Protein AF-A0A2W7APK3-F1 (afdb_monomer_lite)

pLDDT: mean 88.05, std 10.19, range [47.06, 98.06]

Foldseek 3Di:
DVVCVVVVDAAEDEPDPPDDDDWDWDDDPVDPDIDTHHYDDDPLVVLVVDPLVVLQDLDLVSCVSLVVSLVSLCSNVVADFPFAEDEDPQASRQLSPDPPLNNLVSNLVSVVRRDDPVRLCVDPQQVWDQDVVVRWIKTWSDDPDQTKIWIWHADPRYIYTYHTGGGPSVPVVD

Sequence (174 aa):
MHIVIDKSENIYFCLGANRVREDYIFSCDCHSFQINPLVVAKPIEWLEHINLSAYWPDNIDEIEKFDRLLKIVFKKLDGEPKYEYEFSNAFLKDVVKAQNYREQIIEYIAKRLTLTKQEAAKDMHLQDEYLAQKKEYRFRVTQRPSSTRIHYKYVNKRLRFLRYYGEGEHDDGL

Secondary structure (DSSP, 8-state):
-HHHHHHTPPPEEE--TTPPP----EEETTEEEEE-PEEE-SGGGGGGG--GGGG--SSGGGHHHHHHHHHHHHHHTT---SS-EEE-HHHHHHHHH--S-HHHHHHHHHHHHHS-HHHHHH-TTT--EEETTTTEEEEESS-SSS--EEEEEEETTEEEEEEEE-TTTTSTT-

Structure (mmCIF, N/CA/C/O backbone):
data_AF-A0A2W7APK3-F1
#
_entry.id   AF-A0A2W7APK3-F1
#
loop_
_atom_site.group_PDB
_atom_site.id
_atom_site.type_symbol
_atom_site.label_atom_id
_atom_site.label_alt_id
_atom_site.label_comp_id
_atom_site.label_asym_id
_atom_site.label_entity_id
_atom_site.label_seq_id
_atom_site.pdbx_PDB_ins_code
_atom_site.Cartn_x
_atom_site.Cartn_y
_atom_site.Cartn_z
_atom_site.occupancy
_atom_site.B_iso_or_equiv
_atom_site.auth_seq_id
_atom_site.auth_comp_id
_atom_site.auth_asym_id
_atom_site.auth_atom_id
_atom_site.pdbx_PDB_model_num
ATOM 1 N N . MET A 1 1 ? 16.411 -10.208 -31.671 1.00 58.91 1 MET A N 1
ATOM 2 C CA . MET A 1 1 ? 15.544 -9.128 -32.184 1.00 58.91 1 MET A CA 1
ATOM 3 C C . MET A 1 1 ? 14.318 -9.703 -32.867 1.00 58.91 1 MET A C 1
ATOM 5 O O . MET A 1 1 ? 13.246 -9.475 -32.342 1.00 58.91 1 MET A O 1
ATOM 9 N N . HIS A 1 2 ? 14.461 -10.530 -33.913 1.00 64.75 2 HIS A N 1
ATOM 10 C CA . HIS A 1 2 ? 13.331 -11.179 -34.613 1.00 64.75 2 HIS A CA 1
ATOM 11 C C . HIS A 1 2 ? 12.317 -11.844 -33.690 1.00 64.75 2 HIS A C 1
ATOM 13 O O . HIS A 1 2 ? 11.158 -11.472 -33.710 1.00 64.75 2 HIS A O 1
ATOM 19 N N . ILE A 1 3 ? 12.784 -12.693 -32.770 1.00 68.75 3 ILE A N 1
ATOM 20 C CA . ILE A 1 3 ? 11.923 -13.373 -31.786 1.00 68.75 3 ILE A CA 1
ATOM 21 C C . ILE A 1 3 ? 11.107 -12.386 -30.935 1.00 68.75 3 ILE A C 1
ATOM 23 O O . ILE A 1 3 ? 10.010 -12.712 -30.503 1.00 68.75 3 ILE A O 1
ATOM 27 N N . VAL A 1 4 ? 11.639 -11.192 -30.672 1.00 66.00 4 VAL A N 1
ATOM 28 C CA . VAL A 1 4 ? 10.962 -10.198 -29.833 1.00 66.00 4 VAL A CA 1
ATOM 29 C C . VAL A 1 4 ? 9.975 -9.357 -30.642 1.00 66.00 4 VAL A C 1
ATOM 31 O O . VAL A 1 4 ? 8.899 -9.041 -30.147 1.00 66.00 4 VAL A O 1
ATOM 34 N N . ILE A 1 5 ? 10.312 -9.067 -31.904 1.00 65.19 5 ILE A N 1
ATOM 35 C CA . ILE A 1 5 ? 9.410 -8.434 -32.878 1.00 65.19 5 ILE A CA 1
ATOM 36 C C . ILE A 1 5 ? 8.183 -9.324 -33.088 1.00 65.19 5 ILE A C 1
ATOM 38 O O . ILE A 1 5 ? 7.055 -8.861 -32.948 1.00 65.19 5 ILE A O 1
ATOM 42 N N . ASP A 1 6 ? 8.411 -10.615 -33.331 1.00 67.50 6 ASP A N 1
ATOM 43 C CA . ASP A 1 6 ? 7.354 -11.591 -33.605 1.00 67.50 6 ASP A CA 1
ATOM 44 C C . ASP A 1 6 ? 6.404 -11.779 -32.413 1.00 67.50 6 ASP A C 1
ATOM 46 O O . ASP A 1 6 ? 5.233 -12.109 -32.592 1.00 67.50 6 ASP A O 1
ATOM 50 N N . LYS A 1 7 ? 6.893 -11.553 -31.187 1.00 72.12 7 LYS A N 1
ATOM 51 C CA . LYS A 1 7 ? 6.116 -11.726 -29.954 1.00 72.12 7 LYS A CA 1
ATOM 52 C C . LYS A 1 7 ? 5.455 -10.452 -29.431 1.00 72.12 7 LYS A C 1
ATOM 54 O O . LYS A 1 7 ? 4.643 -10.550 -28.517 1.00 72.12 7 LYS A O 1
ATOM 59 N N . SER A 1 8 ? 5.765 -9.279 -29.993 1.00 67.81 8 SER A N 1
ATOM 60 C CA . SER A 1 8 ? 5.253 -7.981 -29.511 1.00 67.81 8 SER A CA 1
ATOM 61 C C . SER A 1 8 ? 5.460 -7.762 -27.999 1.00 67.81 8 SER A C 1
ATOM 63 O O . SER A 1 8 ? 4.636 -7.143 -27.328 1.00 67.81 8 SER A O 1
ATOM 65 N N . GLU A 1 9 ? 6.550 -8.296 -27.443 1.00 75.50 9 GLU A N 1
ATOM 66 C CA . GLU A 1 9 ? 6.881 -8.160 -26.022 1.00 75.50 9 GLU A CA 1
ATOM 67 C C . GLU A 1 9 ? 7.612 -6.835 -25.756 1.00 75.50 9 GLU A C 1
ATOM 69 O O . GLU A 1 9 ? 8.397 -6.356 -26.579 1.00 75.50 9 GLU A O 1
ATOM 74 N N . ASN A 1 10 ? 7.391 -6.253 -24.573 1.00 77.62 10 ASN A N 1
ATOM 75 C CA . ASN A 1 10 ? 8.160 -5.093 -24.127 1.00 77.62 10 ASN A CA 1
ATOM 76 C C . ASN A 1 10 ? 9.642 -5.469 -23.987 1.00 77.62 10 ASN A C 1
ATOM 78 O O . ASN A 1 10 ? 9.987 -6.414 -23.275 1.00 77.62 10 ASN A O 1
ATOM 82 N N . ILE A 1 11 ? 10.527 -4.698 -24.622 1.00 86.06 11 ILE A N 1
ATOM 83 C CA . ILE A 1 11 ? 11.977 -4.842 -24.452 1.00 86.06 11 ILE A CA 1
ATOM 84 C C . ILE A 1 11 ? 12.439 -3.868 -23.386 1.00 86.06 11 ILE A C 1
ATOM 86 O O . ILE A 1 11 ? 12.239 -2.667 -23.524 1.00 86.06 11 ILE A O 1
ATOM 90 N N . TYR A 1 12 ? 13.121 -4.382 -22.370 1.00 87.69 12 TYR A N 1
ATOM 91 C CA . TYR A 1 12 ? 13.767 -3.571 -21.348 1.00 87.69 12 TYR A CA 1
ATOM 92 C C . TYR A 1 12 ? 15.264 -3.492 -21.625 1.00 87.69 12 TYR A C 1
ATOM 94 O O . TYR A 1 12 ? 15.912 -4.516 -21.849 1.00 87.69 12 TYR A O 1
ATOM 102 N N . PHE A 1 13 ? 15.823 -2.284 -21.589 1.00 88.44 13 PHE A N 1
ATOM 103 C CA . PHE A 1 13 ? 17.261 -2.069 -21.690 1.00 88.44 13 PHE A CA 1
ATOM 104 C C . PHE A 1 13 ? 17.804 -1.495 -20.382 1.00 88.44 13 PHE A C 1
ATOM 106 O O . PHE A 1 13 ? 17.549 -0.343 -20.030 1.00 88.44 13 PHE A O 1
ATOM 113 N N . CYS A 1 14 ? 18.538 -2.324 -19.637 1.00 88.06 14 CYS A N 1
ATOM 114 C CA . CYS A 1 14 ? 19.138 -1.940 -18.364 1.00 88.06 14 CYS A CA 1
ATOM 115 C C . CYS A 1 14 ? 20.522 -1.335 -18.588 1.00 88.06 14 CYS A C 1
ATOM 117 O O . CYS A 1 14 ? 21.454 -2.047 -18.962 1.00 88.06 14 CYS A O 1
ATOM 119 N N . LEU A 1 15 ? 20.675 -0.041 -18.310 1.00 83.62 15 LEU A N 1
ATOM 120 C CA . LEU A 1 15 ? 21.937 0.665 -18.562 1.00 83.62 15 LEU A CA 1
ATOM 121 C C . LEU A 1 15 ? 23.033 0.351 -17.526 1.00 83.62 15 LEU A C 1
ATOM 123 O O . LEU A 1 15 ? 24.217 0.548 -17.792 1.00 83.62 15 LEU A O 1
ATOM 127 N N . GLY A 1 16 ? 22.660 -0.164 -16.351 1.00 71.94 16 GLY A N 1
ATOM 128 C CA . GLY A 1 16 ? 23.582 -0.347 -15.229 1.00 71.94 16 GLY A CA 1
ATOM 129 C C . GLY A 1 16 ? 23.893 0.966 -14.498 1.00 71.94 16 GLY A C 1
ATOM 130 O O . GLY A 1 16 ? 23.327 2.016 -14.793 1.00 71.94 16 GLY A O 1
ATOM 131 N N . ALA A 1 17 ? 24.764 0.909 -13.488 1.00 69.12 17 ALA A N 1
ATOM 132 C CA . ALA A 1 17 ? 25.038 2.065 -12.633 1.00 69.12 17 ALA A CA 1
ATOM 133 C C . ALA A 1 17 ? 25.744 3.207 -13.394 1.00 69.12 17 ALA A C 1
ATOM 135 O O . ALA A 1 17 ? 26.647 2.967 -14.194 1.00 69.12 17 ALA A O 1
ATOM 136 N N . ASN A 1 18 ? 25.377 4.454 -13.073 1.00 65.31 18 ASN A N 1
ATOM 137 C CA . ASN A 1 18 ? 26.017 5.698 -13.535 1.00 65.31 18 ASN A CA 1
ATOM 138 C C . ASN A 1 18 ? 25.918 6.012 -15.041 1.00 65.31 18 ASN A C 1
ATOM 140 O O . ASN A 1 18 ? 26.747 6.754 -15.567 1.00 65.31 18 ASN A O 1
ATOM 144 N N . ARG A 1 19 ? 24.910 5.488 -15.744 1.00 75.06 19 ARG A N 1
ATOM 145 C CA . ARG A 1 19 ? 24.612 5.883 -17.130 1.00 75.06 19 ARG A CA 1
ATOM 146 C C . ARG A 1 19 ? 23.527 6.957 -17.167 1.00 75.06 19 ARG A C 1
ATOM 148 O O . ARG A 1 19 ? 22.570 6.912 -16.395 1.00 75.06 19 ARG A O 1
ATOM 155 N N . VAL A 1 20 ? 23.688 7.922 -18.066 1.00 76.31 20 VAL A N 1
ATOM 156 C CA . VAL A 1 20 ? 22.666 8.934 -18.352 1.00 76.31 20 VAL A CA 1
ATOM 157 C C . VAL A 1 20 ? 21.553 8.276 -19.165 1.00 76.31 20 VAL A C 1
ATOM 159 O O . VAL A 1 20 ? 21.822 7.424 -20.008 1.00 76.31 20 VAL A O 1
ATOM 162 N N . ARG A 1 21 ? 20.297 8.631 -18.873 1.00 84.06 21 ARG A N 1
ATOM 163 C CA . ARG A 1 21 ? 19.149 8.168 -19.656 1.00 84.06 21 ARG A CA 1
ATOM 164 C C . ARG A 1 21 ? 19.207 8.821 -21.037 1.00 84.06 21 ARG A C 1
ATOM 166 O O . ARG A 1 21 ? 19.211 10.044 -21.133 1.00 84.06 21 ARG A O 1
ATOM 173 N N . GLU A 1 22 ? 19.218 7.990 -22.066 1.00 85.50 22 GLU A N 1
ATOM 174 C CA . GLU A 1 22 ? 19.230 8.379 -23.476 1.00 85.50 22 GLU A CA 1
ATOM 175 C C . GLU A 1 22 ? 18.186 7.550 -24.227 1.00 85.50 22 GLU A C 1
ATOM 177 O O . GLU A 1 22 ? 17.742 6.509 -23.733 1.00 85.50 22 GLU A O 1
ATOM 182 N N . ASP A 1 23 ? 17.813 8.004 -25.420 1.00 85.81 23 ASP A N 1
ATOM 183 C CA . ASP A 1 23 ? 16.962 7.234 -26.318 1.00 85.81 23 ASP A CA 1
ATOM 184 C C . ASP A 1 23 ? 17.811 6.203 -27.067 1.00 85.81 23 ASP A C 1
ATOM 186 O O . ASP A 1 23 ? 18.813 6.535 -27.703 1.00 85.81 23 ASP A O 1
ATOM 190 N N . TYR A 1 24 ? 17.401 4.937 -26.995 1.00 87.50 24 TYR A N 1
ATOM 191 C CA . TYR A 1 24 ? 18.064 3.834 -27.686 1.00 87.50 24 TYR A CA 1
ATOM 192 C C . TYR A 1 24 ? 17.164 3.292 -28.789 1.00 87.50 24 TYR A C 1
ATOM 194 O O . TYR A 1 24 ? 15.948 3.220 -28.634 1.00 87.50 24 TYR A O 1
ATOM 202 N N . ILE A 1 25 ? 17.779 2.873 -29.893 1.00 87.69 25 ILE A N 1
ATOM 203 C CA . ILE A 1 25 ? 17.090 2.216 -31.001 1.00 87.69 25 ILE A CA 1
ATOM 204 C C . ILE A 1 25 ? 17.823 0.913 -31.298 1.00 87.69 25 ILE A C 1
ATOM 206 O O . ILE A 1 25 ? 19.018 0.910 -31.593 1.00 87.69 25 ILE A O 1
ATOM 210 N N . PHE A 1 26 ? 17.106 -0.204 -31.234 1.00 86.12 26 PHE A N 1
ATOM 211 C CA . PHE A 1 26 ? 17.592 -1.496 -31.703 1.00 86.12 26 PHE A CA 1
ATOM 212 C C . PHE A 1 26 ? 17.090 -1.727 -33.127 1.00 86.12 26 PHE A C 1
ATOM 214 O O . PHE A 1 26 ? 15.891 -1.648 -33.389 1.00 86.12 26 PHE A O 1
ATOM 221 N N . SER A 1 27 ? 18.010 -2.000 -34.052 1.00 85.81 27 SER A N 1
ATOM 222 C CA . SER A 1 27 ? 17.712 -2.244 -35.468 1.00 85.81 27 SER A CA 1
ATOM 223 C C . SER A 1 27 ? 18.525 -3.427 -36.001 1.00 85.81 27 SER A C 1
ATOM 225 O O . SER A 1 27 ? 19.605 -3.723 -35.487 1.00 85.81 27 SER A O 1
ATOM 227 N N . CYS A 1 28 ? 17.984 -4.141 -36.992 1.00 80.12 28 CYS A N 1
ATOM 228 C CA . CYS A 1 28 ? 18.710 -5.182 -37.723 1.00 80.12 28 CYS A CA 1
ATOM 229 C C . CYS A 1 28 ? 18.931 -4.733 -39.160 1.00 80.12 28 CYS A C 1
ATOM 231 O O . CYS A 1 28 ? 17.982 -4.311 -39.807 1.00 80.12 28 CYS A O 1
ATOM 233 N N . ASP A 1 29 ? 20.110 -4.987 -39.717 1.00 81.94 29 ASP A N 1
ATOM 234 C CA . ASP A 1 29 ? 20.391 -4.738 -41.142 1.00 81.94 29 ASP A CA 1
ATOM 235 C C . ASP A 1 29 ? 19.507 -5.570 -42.087 1.00 81.94 29 ASP A C 1
ATOM 237 O O . ASP A 1 29 ? 19.384 -5.300 -43.277 1.00 81.94 29 ASP A O 1
ATOM 241 N N . CYS A 1 30 ? 18.881 -6.609 -41.547 1.00 82.12 30 CYS A N 1
ATOM 242 C CA . CYS A 1 30 ? 18.070 -7.561 -42.273 1.00 82.12 30 CYS A CA 1
ATOM 243 C C . CYS A 1 30 ? 16.594 -7.150 -42.438 1.00 82.12 30 CYS A C 1
ATOM 245 O O . CYS A 1 30 ? 15.894 -7.770 -43.232 1.00 82.12 30 CYS A O 1
ATOM 247 N N . HIS A 1 31 ? 16.094 -6.164 -41.679 1.00 76.81 31 HIS A N 1
ATOM 248 C CA . HIS A 1 31 ? 14.704 -5.685 -41.755 1.00 76.81 31 HIS A CA 1
ATOM 249 C C . HIS A 1 31 ? 14.656 -4.183 -41.468 1.00 76.81 31 HIS A C 1
ATOM 251 O O . HIS A 1 31 ? 15.361 -3.701 -40.593 1.00 76.81 31 HIS A O 1
ATOM 257 N N . SER A 1 32 ? 13.745 -3.439 -42.094 1.00 79.12 32 SER A N 1
ATOM 258 C CA . SER A 1 32 ? 13.552 -2.003 -41.816 1.00 79.12 32 SER A CA 1
ATOM 259 C C . SER A 1 32 ? 12.941 -1.701 -40.436 1.00 79.12 32 SER A C 1
ATOM 261 O O . SER A 1 32 ? 12.532 -0.572 -40.175 1.00 79.12 32 SER A O 1
ATOM 263 N N . PHE A 1 33 ? 12.809 -2.707 -39.571 1.00 77.94 33 PHE A N 1
ATOM 264 C CA . PHE A 1 33 ? 12.149 -2.588 -38.282 1.00 77.94 33 PHE A CA 1
ATOM 265 C C . PHE A 1 33 ? 13.092 -2.003 -37.229 1.00 77.94 33 PHE A C 1
ATOM 267 O O . PHE A 1 33 ? 14.240 -2.431 -37.092 1.00 77.94 33 PHE A O 1
ATOM 274 N N . GLN A 1 34 ? 12.576 -1.047 -36.463 1.00 83.25 34 GLN A N 1
ATOM 275 C CA . GLN A 1 34 ? 13.274 -0.393 -35.364 1.00 83.25 34 GLN A CA 1
ATOM 276 C C . GLN A 1 34 ? 12.469 -0.567 -34.081 1.00 83.25 34 GLN A C 1
ATOM 278 O O . GLN A 1 34 ? 11.243 -0.465 -34.094 1.00 83.25 34 GLN A O 1
ATOM 283 N N . ILE A 1 35 ? 13.165 -0.826 -32.976 1.00 85.50 35 ILE A N 1
ATOM 284 C CA . ILE A 1 35 ? 12.560 -0.983 -31.655 1.00 85.50 35 ILE A CA 1
ATOM 285 C C . ILE A 1 35 ? 13.169 0.022 -30.701 1.00 85.50 35 ILE A C 1
ATOM 287 O O . ILE A 1 35 ? 14.387 0.058 -30.531 1.00 85.50 35 ILE A O 1
ATOM 291 N N . ASN A 1 36 ? 12.302 0.754 -30.015 1.00 88.00 36 ASN A N 1
ATOM 292 C CA . ASN A 1 36 ? 12.680 1.591 -28.890 1.00 88.00 36 ASN A CA 1
ATOM 293 C C . ASN A 1 36 ? 12.454 0.779 -27.606 1.00 88.00 36 ASN A C 1
ATOM 295 O O . ASN A 1 36 ? 11.298 0.503 -27.271 1.00 88.00 36 ASN A O 1
ATOM 299 N N . PRO A 1 37 ? 13.513 0.327 -26.910 1.00 89.19 37 PRO A N 1
ATOM 300 C CA . PRO A 1 37 ? 13.353 -0.373 -25.650 1.00 89.19 37 PRO A CA 1
ATOM 301 C C . PRO A 1 37 ? 12.940 0.605 -24.544 1.00 89.19 37 PRO A C 1
ATOM 303 O O . PRO A 1 37 ? 13.301 1.783 -24.556 1.00 89.19 37 PRO A O 1
ATOM 306 N N . LEU A 1 38 ? 12.247 0.096 -23.531 1.00 88.31 38 LEU A N 1
ATOM 307 C CA . LEU A 1 38 ? 12.038 0.814 -22.285 1.00 88.31 38 LEU A CA 1
ATOM 308 C C . LEU A 1 38 ? 13.351 0.827 -21.498 1.00 88.31 38 LEU A C 1
ATOM 310 O O . LEU A 1 38 ? 13.880 -0.212 -21.095 1.00 88.31 38 LEU A O 1
ATOM 314 N N . VAL A 1 39 ? 13.890 2.023 -21.298 1.00 89.19 39 VAL A N 1
ATOM 315 C CA . VAL A 1 39 ? 15.170 2.223 -20.623 1.00 89.19 39 VAL A CA 1
ATOM 316 C C . VAL A 1 39 ? 14.986 2.183 -19.109 1.00 89.19 39 VAL A C 1
ATOM 318 O O . VAL A 1 39 ? 14.264 3.005 -18.544 1.00 89.19 39 VAL A O 1
ATOM 321 N N . VAL A 1 40 ? 15.698 1.262 -18.458 1.00 89.31 40 VAL A N 1
ATOM 322 C CA . VAL A 1 40 ? 15.791 1.143 -16.998 1.00 89.31 40 VAL A CA 1
ATOM 323 C C . VAL A 1 40 ? 17.176 1.638 -16.579 1.00 89.31 40 VAL A C 1
ATOM 325 O O . VAL A 1 40 ? 18.177 0.920 -16.674 1.00 89.31 40 VAL A O 1
ATOM 328 N N . ALA A 1 41 ? 17.247 2.900 -16.163 1.00 87.50 41 ALA A N 1
ATOM 329 C CA . ALA A 1 41 ? 18.493 3.589 -15.832 1.00 87.50 41 ALA A CA 1
ATOM 330 C C . ALA A 1 41 ? 18.944 3.321 -14.389 1.00 87.50 41 ALA A C 1
ATOM 332 O O . ALA A 1 41 ? 20.139 3.328 -14.095 1.00 87.50 41 ALA A O 1
ATOM 333 N N . LYS A 1 42 ? 18.000 3.063 -13.478 1.00 85.19 42 LYS A N 1
ATOM 334 C CA . LYS A 1 42 ? 18.278 2.752 -12.068 1.00 85.19 42 LYS A CA 1
ATOM 335 C C . LYS A 1 42 ? 17.615 1.436 -11.663 1.00 85.19 42 LYS A C 1
ATOM 337 O O . LYS A 1 42 ? 16.492 1.184 -12.087 1.00 85.19 42 LYS A O 1
ATOM 342 N N . PRO A 1 43 ? 18.225 0.634 -10.766 1.00 84.62 43 PRO A N 1
ATOM 343 C CA . PRO A 1 43 ? 17.606 -0.603 -10.285 1.00 84.62 43 PRO A CA 1
ATOM 344 C C . PRO A 1 43 ? 16.210 -0.415 -9.679 1.00 84.62 43 PRO A C 1
ATOM 346 O O . PRO A 1 43 ? 15.396 -1.322 -9.758 1.00 84.62 43 PRO A O 1
ATOM 349 N N . ILE A 1 44 ? 15.915 0.750 -9.093 1.00 86.44 44 ILE A N 1
ATOM 350 C CA . ILE A 1 44 ? 14.603 1.028 -8.494 1.00 86.44 44 ILE A CA 1
ATOM 351 C C . ILE A 1 44 ? 13.477 1.142 -9.533 1.00 86.44 44 ILE A C 1
ATOM 353 O O . ILE A 1 44 ? 12.344 0.773 -9.240 1.00 86.44 44 ILE A O 1
ATOM 357 N N . GLU A 1 45 ? 13.794 1.570 -10.758 1.00 86.94 45 GLU A N 1
ATOM 358 C CA . GLU A 1 45 ? 12.822 1.716 -11.851 1.00 86.94 45 GLU A CA 1
ATOM 359 C C . GLU A 1 45 ? 12.249 0.349 -12.266 1.00 86.94 45 GLU A C 1
ATOM 361 O O . GLU A 1 45 ? 11.110 0.263 -12.711 1.00 86.94 45 GLU A O 1
ATOM 366 N N . TRP A 1 46 ? 12.966 -0.756 -12.007 1.00 87.81 46 TRP A N 1
ATOM 367 C CA . TRP A 1 46 ? 12.418 -2.103 -12.203 1.00 87.81 46 TRP A CA 1
ATOM 368 C C . TRP A 1 46 ? 11.151 -2.362 -11.394 1.00 87.81 46 TRP A C 1
ATOM 370 O O . TRP A 1 46 ? 10.294 -3.126 -11.837 1.00 87.81 46 TRP A O 1
ATOM 380 N N . LEU A 1 47 ? 11.012 -1.740 -10.221 1.00 89.19 47 LEU A N 1
ATOM 381 C CA . LEU A 1 47 ? 9.832 -1.949 -9.392 1.00 89.19 47 LEU A CA 1
ATOM 382 C C . LEU A 1 47 ? 8.564 -1.435 -10.088 1.00 89.19 47 LEU A C 1
ATOM 384 O O . LEU A 1 47 ? 7.497 -2.014 -9.885 1.00 89.19 47 LEU A O 1
ATOM 388 N N . GLU A 1 48 ? 8.663 -0.402 -10.931 1.00 86.81 48 GLU A N 1
ATOM 389 C CA . GLU A 1 48 ? 7.538 0.160 -11.697 1.00 86.81 48 GLU A CA 1
ATOM 390 C C . GLU A 1 48 ? 6.947 -0.845 -12.696 1.00 86.81 48 GLU A C 1
ATOM 392 O O . GLU A 1 48 ? 5.781 -0.738 -13.062 1.00 86.81 48 GLU A O 1
ATOM 397 N N . HIS A 1 49 ? 7.719 -1.866 -13.079 1.00 87.25 49 HIS A N 1
ATOM 398 C CA . HIS A 1 49 ? 7.305 -2.904 -14.024 1.00 87.25 49 HIS A CA 1
ATOM 399 C C . HIS A 1 49 ? 6.855 -4.208 -13.357 1.00 87.25 49 HIS A C 1
ATOM 401 O O . HIS A 1 49 ? 6.445 -5.142 -14.045 1.00 87.25 49 HIS A O 1
ATOM 407 N N . ILE A 1 50 ? 6.908 -4.295 -12.024 1.00 87.62 50 ILE A N 1
ATOM 408 C CA . ILE A 1 50 ? 6.379 -5.450 -11.296 1.00 87.62 50 ILE A CA 1
ATOM 409 C C . ILE A 1 50 ? 4.854 -5.343 -11.237 1.00 87.62 50 ILE A C 1
ATOM 411 O O . ILE A 1 50 ? 4.316 -4.432 -10.605 1.00 87.62 50 ILE A O 1
ATOM 415 N N . ASN A 1 51 ? 4.170 -6.322 -11.832 1.00 88.44 51 ASN A N 1
ATOM 416 C CA . ASN A 1 51 ? 2.733 -6.516 -11.670 1.00 88.44 51 ASN A CA 1
ATOM 417 C C . ASN A 1 51 ? 2.440 -6.998 -10.239 1.00 88.44 51 ASN A C 1
ATOM 419 O O . ASN A 1 51 ? 2.619 -8.176 -9.925 1.00 88.44 51 ASN A O 1
ATOM 423 N N . LEU A 1 52 ? 2.001 -6.086 -9.369 1.00 89.31 52 LEU A N 1
ATOM 424 C CA . LEU A 1 52 ? 1.688 -6.398 -7.972 1.00 89.31 52 LEU A CA 1
ATOM 425 C C . LEU A 1 52 ? 0.505 -7.367 -7.875 1.00 89.31 52 LEU A C 1
ATOM 427 O O . LEU A 1 52 ? 0.512 -8.276 -7.048 1.00 89.31 52 LEU A O 1
ATOM 431 N N . SER A 1 53 ? -0.479 -7.232 -8.762 1.00 86.69 53 SER A N 1
ATOM 432 C CA . SER A 1 53 ? -1.659 -8.098 -8.777 1.00 86.69 53 SER A CA 1
ATOM 433 C C . SER A 1 53 ? -1.321 -9.581 -8.988 1.00 86.69 53 SER A C 1
ATOM 435 O O . SER A 1 53 ? -2.033 -10.441 -8.471 1.00 86.69 53 SER A O 1
ATOM 437 N N . ALA A 1 54 ? -0.217 -9.895 -9.678 1.00 87.75 54 ALA A N 1
ATOM 438 C CA . ALA A 1 54 ? 0.249 -11.271 -9.889 1.00 87.75 54 ALA A CA 1
ATOM 439 C C . ALA A 1 54 ? 0.784 -11.954 -8.614 1.00 87.75 54 ALA A C 1
ATOM 441 O O . ALA A 1 54 ? 0.892 -13.177 -8.571 1.00 87.75 54 ALA A O 1
ATOM 442 N N . TYR A 1 55 ? 1.112 -11.179 -7.577 1.00 90.56 55 TYR A N 1
ATOM 443 C CA . TYR A 1 55 ? 1.594 -11.680 -6.286 1.00 90.56 55 TYR A CA 1
ATOM 444 C C . TYR A 1 55 ? 0.533 -11.575 -5.185 1.00 90.56 55 TYR A C 1
ATOM 446 O O . TYR A 1 55 ? 0.860 -11.697 -4.005 1.00 90.56 55 TYR A O 1
ATOM 454 N N . TRP A 1 56 ? -0.729 -11.327 -5.541 1.00 94.12 56 TRP A N 1
ATOM 455 C CA . TRP A 1 56 ? -1.814 -11.284 -4.567 1.00 94.12 56 TRP A CA 1
ATOM 456 C C . TRP A 1 56 ? -2.011 -12.656 -3.897 1.00 94.12 56 TRP A C 1
ATOM 458 O O . TRP A 1 56 ? -1.904 -13.674 -4.580 1.00 94.12 56 TRP A O 1
ATOM 468 N N . PRO A 1 57 ? -2.275 -12.718 -2.580 1.00 94.25 57 PRO A N 1
ATOM 469 C CA . PRO A 1 57 ? -2.571 -13.982 -1.914 1.00 94.25 57 PRO A CA 1
ATOM 470 C C . PRO A 1 57 ? -3.914 -14.556 -2.381 1.00 94.25 57 PRO A C 1
ATOM 472 O O . PRO A 1 57 ? -4.921 -13.844 -2.407 1.00 94.25 57 PRO A O 1
ATOM 475 N N . ASP A 1 58 ? -3.943 -15.854 -2.686 1.00 92.75 58 ASP A N 1
ATOM 476 C CA . ASP A 1 58 ? -5.167 -16.562 -3.088 1.00 92.75 58 ASP A CA 1
ATOM 477 C C . ASP A 1 58 ? -5.999 -16.999 -1.873 1.00 92.75 58 ASP A C 1
ATOM 479 O O . ASP A 1 58 ? -7.212 -17.202 -1.951 1.00 92.75 58 ASP A O 1
ATOM 483 N N . ASN A 1 59 ? -5.344 -17.149 -0.721 1.00 94.50 59 ASN A N 1
ATOM 484 C CA . ASN A 1 59 ? -5.953 -17.514 0.551 1.00 94.50 59 ASN A CA 1
ATOM 485 C C . ASN A 1 59 ? -5.177 -16.896 1.731 1.00 94.50 59 ASN A C 1
ATOM 487 O O . ASN A 1 59 ? -4.117 -16.296 1.562 1.00 94.50 59 ASN A O 1
ATOM 491 N N . ILE A 1 60 ? -5.727 -17.020 2.941 1.00 92.75 60 ILE A N 1
ATOM 492 C CA . ILE A 1 60 ? -5.157 -16.395 4.146 1.00 92.75 60 ILE A CA 1
ATOM 493 C C . ILE A 1 60 ? -3.840 -17.026 4.614 1.00 92.75 60 ILE A C 1
ATOM 495 O O . ILE A 1 60 ? -3.107 -16.375 5.356 1.00 92.75 60 ILE A O 1
ATOM 499 N N . ASP A 1 61 ? -3.537 -18.255 4.192 1.00 92.19 61 ASP A N 1
ATOM 500 C CA . ASP A 1 61 ? -2.320 -18.965 4.596 1.00 92.19 61 ASP A CA 1
ATOM 501 C C . ASP A 1 61 ? -1.094 -18.458 3.815 1.00 92.19 61 ASP A C 1
ATOM 503 O O . ASP A 1 61 ? 0.042 -18.625 4.247 1.00 92.19 61 ASP A O 1
ATOM 507 N N . GLU A 1 62 ? -1.314 -17.740 2.709 1.00 92.44 62 GLU A N 1
ATOM 508 C CA . GLU A 1 62 ? -0.272 -17.113 1.892 1.00 92.44 62 GLU A CA 1
ATOM 509 C C . GLU A 1 62 ? 0.046 -15.670 2.318 1.00 92.44 62 GLU A C 1
ATOM 511 O O . GLU A 1 62 ? 0.456 -14.840 1.502 1.00 92.44 62 GLU A O 1
ATOM 516 N N . ILE A 1 63 ? -0.136 -15.333 3.598 1.00 88.38 63 ILE A N 1
ATOM 517 C CA . ILE A 1 63 ? 0.063 -13.967 4.111 1.00 88.38 63 ILE A CA 1
ATOM 518 C C . ILE A 1 63 ? 1.463 -13.404 3.815 1.00 88.38 63 ILE A C 1
ATOM 520 O O . ILE A 1 63 ? 1.633 -12.208 3.594 1.00 88.38 63 ILE A O 1
ATOM 524 N N . GLU A 1 64 ? 2.466 -14.270 3.709 1.00 91.69 64 GLU A N 1
ATOM 525 C CA . GLU A 1 64 ? 3.823 -13.909 3.301 1.00 91.69 64 GLU A CA 1
ATOM 526 C C . GLU A 1 64 ? 3.895 -13.233 1.921 1.00 91.69 64 GLU A C 1
ATOM 528 O O . GLU A 1 64 ? 4.772 -12.394 1.696 1.00 91.69 64 GLU A O 1
ATOM 533 N N . LYS A 1 65 ? 2.975 -13.547 0.995 1.00 93.31 65 LYS A N 1
ATOM 534 C CA . LYS A 1 65 ? 2.857 -12.846 -0.291 1.00 93.31 65 LYS A CA 1
ATOM 535 C C . LYS A 1 65 ? 2.432 -11.394 -0.067 1.00 93.31 65 LYS A C 1
ATOM 537 O O . LYS A 1 65 ? 3.006 -10.489 -0.669 1.00 93.31 65 LYS A O 1
ATOM 542 N N . PHE A 1 66 ? 1.502 -11.164 0.860 1.00 91.94 66 PHE A N 1
ATOM 543 C CA . PHE A 1 66 ? 1.049 -9.827 1.242 1.00 91.94 66 PHE A CA 1
ATOM 544 C C . PHE A 1 66 ? 2.184 -8.987 1.849 1.00 91.94 66 PHE A C 1
ATOM 546 O O . PHE A 1 66 ? 2.382 -7.832 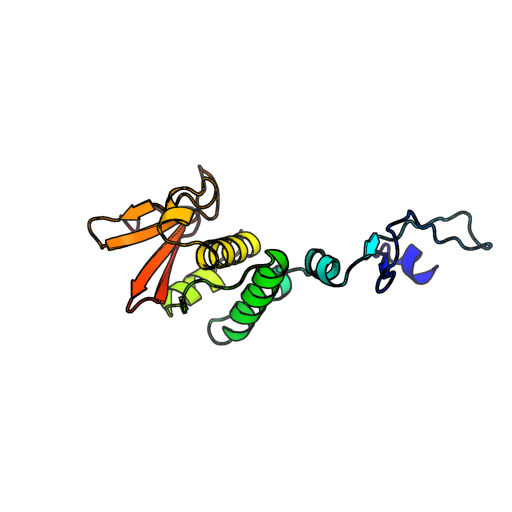1.469 1.00 91.94 66 PHE A O 1
ATOM 553 N N . ASP A 1 67 ? 3.012 -9.585 2.708 1.00 92.12 67 ASP A N 1
ATOM 554 C CA . ASP A 1 67 ? 4.193 -8.912 3.264 1.00 92.12 67 ASP A CA 1
ATOM 555 C C . ASP A 1 67 ? 5.242 -8.581 2.190 1.00 92.12 67 ASP A C 1
ATOM 557 O O . ASP A 1 67 ? 5.878 -7.524 2.231 1.00 92.12 67 ASP A O 1
ATOM 561 N N . ARG A 1 68 ? 5.441 -9.466 1.202 1.00 93.56 68 ARG A N 1
ATOM 562 C CA . ARG A 1 68 ? 6.329 -9.193 0.057 1.00 93.56 68 ARG A CA 1
ATOM 563 C C . ARG A 1 68 ? 5.813 -8.030 -0.784 1.00 93.56 68 ARG A C 1
ATOM 565 O O . ARG A 1 68 ? 6.610 -7.173 -1.162 1.00 93.56 68 ARG A O 1
ATOM 572 N N . LEU A 1 69 ? 4.504 -7.969 -1.024 1.00 95.38 69 LEU A N 1
ATOM 573 C CA . LEU A 1 69 ? 3.869 -6.850 -1.715 1.00 95.38 69 LEU A CA 1
ATOM 574 C C . LEU A 1 69 ? 4.126 -5.524 -0.989 1.00 95.38 69 LEU A C 1
ATOM 576 O O . LEU A 1 69 ? 4.593 -4.575 -1.618 1.00 95.38 69 LEU A O 1
ATOM 580 N N . LEU A 1 70 ? 3.931 -5.471 0.334 1.00 95.62 70 LEU A N 1
ATOM 581 C CA . LEU A 1 70 ? 4.247 -4.275 1.125 1.00 95.62 70 LEU A CA 1
ATOM 582 C C . LEU A 1 70 ? 5.713 -3.869 0.995 1.00 95.62 70 LEU A C 1
ATOM 584 O O . LEU A 1 70 ? 5.998 -2.694 0.793 1.00 95.62 70 LEU A O 1
ATOM 588 N N . LYS A 1 71 ? 6.649 -4.822 1.065 1.00 94.44 71 LYS A N 1
ATOM 589 C CA . LYS A 1 71 ? 8.087 -4.536 0.915 1.00 94.44 71 LYS A CA 1
ATOM 590 C C . LYS A 1 71 ? 8.410 -3.901 -0.434 1.00 94.44 71 LYS A C 1
ATOM 592 O O . LYS A 1 71 ? 9.183 -2.948 -0.477 1.00 94.44 71 LYS A O 1
ATOM 597 N N . ILE A 1 72 ? 7.817 -4.398 -1.520 1.00 94.38 72 ILE A N 1
ATOM 598 C CA . ILE A 1 72 ? 7.996 -3.814 -2.856 1.00 94.38 72 ILE A CA 1
ATOM 599 C C . ILE A 1 72 ? 7.479 -2.373 -2.866 1.00 94.38 72 ILE A C 1
ATOM 601 O O . ILE A 1 72 ? 8.185 -1.469 -3.309 1.00 94.38 72 ILE A O 1
ATOM 605 N N . VAL A 1 73 ? 6.275 -2.147 -2.340 1.00 95.38 73 VAL A N 1
ATOM 606 C CA . VAL A 1 73 ? 5.652 -0.818 -2.308 1.00 95.38 73 VAL A CA 1
ATOM 607 C C . VAL A 1 73 ? 6.434 0.156 -1.422 1.00 95.38 73 VAL A C 1
ATOM 609 O O . VAL A 1 73 ? 6.640 1.297 -1.819 1.00 95.38 73 VAL A O 1
ATOM 612 N N . PHE A 1 74 ? 6.947 -0.276 -0.269 1.00 95.56 74 PHE A N 1
ATOM 613 C CA . PHE A 1 74 ? 7.815 0.552 0.574 1.00 95.56 74 PHE A CA 1
ATOM 614 C C . PHE A 1 74 ? 9.067 1.013 -0.173 1.00 95.56 74 PHE A C 1
ATOM 616 O O . PHE A 1 74 ? 9.416 2.191 -0.114 1.00 95.56 74 PHE A O 1
ATOM 623 N N . LYS A 1 75 ? 9.694 0.122 -0.953 1.00 93.12 75 LYS A N 1
ATOM 624 C CA . LYS A 1 75 ? 10.826 0.504 -1.805 1.00 93.12 75 LYS A CA 1
ATOM 625 C C . LYS A 1 75 ? 10.422 1.481 -2.910 1.00 93.12 75 LYS A C 1
ATOM 627 O O . LYS A 1 75 ? 11.162 2.429 -3.137 1.00 93.12 75 LYS A O 1
ATOM 632 N N . LYS A 1 76 ? 9.248 1.319 -3.536 1.00 91.50 76 LYS A N 1
ATOM 633 C CA . LYS A 1 76 ? 8.715 2.299 -4.507 1.00 91.50 76 LYS A CA 1
ATOM 634 C C . LYS A 1 76 ? 8.506 3.686 -3.891 1.00 91.50 76 LYS A C 1
ATOM 636 O O . LYS A 1 76 ? 8.772 4.686 -4.544 1.00 91.50 76 LYS A O 1
ATOM 641 N N . LEU A 1 77 ? 8.027 3.740 -2.649 1.00 90.81 77 LEU A N 1
ATOM 642 C CA . LEU A 1 77 ? 7.760 4.987 -1.927 1.00 90.81 77 LEU A CA 1
ATOM 643 C C . LEU A 1 77 ? 9.018 5.640 -1.332 1.00 90.81 77 LEU A C 1
ATOM 645 O O . LEU A 1 77 ? 8.894 6.713 -0.747 1.00 90.81 77 LEU A O 1
ATOM 649 N N . ASP A 1 78 ? 10.184 4.990 -1.431 1.00 90.88 78 ASP A N 1
ATOM 650 C CA . ASP A 1 78 ? 11.405 5.361 -0.702 1.00 90.88 78 ASP A CA 1
ATOM 651 C C . ASP A 1 78 ? 11.134 5.603 0.797 1.00 90.88 78 ASP A C 1
ATOM 653 O O . ASP A 1 78 ? 11.562 6.582 1.408 1.00 90.88 78 ASP A O 1
ATOM 657 N N . GLY A 1 79 ? 10.318 4.722 1.384 1.00 91.69 79 GLY A N 1
ATOM 658 C CA . GLY A 1 79 ? 9.796 4.882 2.733 1.00 91.69 79 GLY A CA 1
ATOM 659 C C . GLY A 1 79 ? 9.884 3.600 3.544 1.00 91.69 79 GLY A C 1
ATOM 660 O O . GLY A 1 79 ? 9.884 2.495 3.012 1.00 91.69 79 GLY A O 1
ATOM 661 N N . GLU A 1 80 ? 9.912 3.760 4.860 1.00 94.69 80 GLU A N 1
ATOM 662 C CA . GLU A 1 80 ? 9.872 2.660 5.819 1.00 94.69 80 GLU A CA 1
ATOM 663 C C . GLU A 1 80 ? 8.703 2.890 6.795 1.00 94.69 80 GLU A C 1
ATOM 665 O O . GLU A 1 80 ? 8.300 4.040 7.033 1.00 94.69 80 GLU A O 1
ATOM 670 N N . PRO A 1 81 ? 8.110 1.823 7.353 1.00 95.94 81 PRO A N 1
ATOM 671 C CA . PRO A 1 81 ? 6.984 1.953 8.265 1.00 95.94 81 PRO A CA 1
ATOM 672 C C . PRO A 1 81 ? 7.39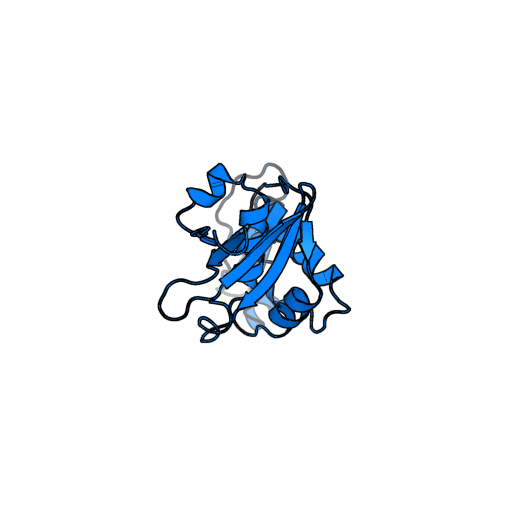0 2.702 9.545 1.00 95.94 81 PRO A C 1
ATOM 674 O O . PRO A 1 81 ? 8.319 2.312 10.250 1.00 95.94 81 PRO A O 1
ATOM 677 N N . LYS A 1 82 ? 6.645 3.758 9.894 1.00 95.25 82 LYS A N 1
ATOM 678 C CA . LYS A 1 82 ? 6.824 4.533 11.138 1.00 95.25 82 LYS A CA 1
ATOM 679 C C . LYS A 1 82 ? 6.308 3.803 12.383 1.00 95.25 82 LYS A C 1
ATOM 681 O O . LYS A 1 82 ? 6.581 4.229 13.504 1.00 95.25 82 LYS A O 1
ATOM 686 N N . TYR A 1 83 ? 5.541 2.732 12.191 1.00 93.38 83 TYR A N 1
ATOM 687 C CA . TYR A 1 83 ? 4.943 1.932 13.252 1.00 93.38 83 TYR A CA 1
ATOM 688 C C . TYR A 1 83 ? 5.072 0.447 12.924 1.00 93.38 83 TYR A C 1
ATOM 690 O O . TYR A 1 83 ? 4.955 0.047 11.767 1.00 93.38 83 TYR A O 1
ATOM 698 N N . GLU A 1 84 ? 5.211 -0.377 13.959 1.00 96.00 84 GLU A N 1
ATOM 699 C CA . GLU A 1 84 ? 4.913 -1.803 13.839 1.00 96.00 84 GLU A CA 1
ATOM 700 C C . GLU A 1 84 ? 3.443 -1.992 13.432 1.00 96.00 84 GLU A C 1
ATOM 702 O O . GLU A 1 84 ? 2.577 -1.181 13.782 1.00 96.00 84 GLU A O 1
ATOM 707 N N . TYR A 1 85 ? 3.147 -3.063 12.702 1.00 96.44 85 TYR A N 1
ATOM 708 C CA . TYR A 1 85 ? 1.798 -3.326 12.218 1.00 96.44 85 TYR A CA 1
ATOM 709 C C . TYR A 1 85 ? 1.434 -4.804 12.264 1.00 96.44 85 TYR A C 1
ATOM 711 O O . TYR A 1 85 ? 2.295 -5.678 12.257 1.00 96.44 85 TYR A O 1
ATOM 719 N N . GLU A 1 86 ? 0.134 -5.065 12.325 1.00 96.12 86 GLU A N 1
ATOM 720 C CA . GLU A 1 86 ? -0.438 -6.404 12.252 1.00 96.12 86 GLU A CA 1
ATOM 721 C C . GLU A 1 86 ? -1.777 -6.381 11.502 1.00 96.12 86 GLU A C 1
ATOM 723 O O . GLU A 1 86 ? -2.528 -5.398 11.538 1.00 96.12 86 GLU A O 1
ATOM 728 N N . PHE A 1 87 ? -2.101 -7.497 10.855 1.00 96.12 87 PHE A N 1
ATOM 729 C CA . PHE A 1 87 ? -3.376 -7.706 10.179 1.00 96.12 87 PHE A CA 1
ATOM 730 C C . PHE A 1 87 ? -4.229 -8.669 10.990 1.00 96.12 87 PHE A C 1
ATOM 732 O O . PHE A 1 87 ? -3.785 -9.747 11.378 1.00 96.12 87 PHE A O 1
ATOM 739 N N . SER A 1 88 ? -5.475 -8.295 11.261 1.00 96.62 88 SER A N 1
ATOM 740 C CA . SER A 1 88 ? -6.419 -9.247 11.840 1.00 96.62 88 SER A CA 1
ATOM 741 C C . SER A 1 88 ? -6.832 -10.306 10.812 1.00 96.62 88 SER A C 1
ATOM 743 O O . SER A 1 88 ? -6.917 -10.030 9.617 1.00 96.62 88 SER A O 1
ATOM 745 N N . ASN A 1 89 ? -7.195 -11.501 11.281 1.00 95.69 89 ASN A N 1
ATOM 746 C CA . ASN A 1 89 ? -7.709 -12.559 10.401 1.00 95.69 89 ASN A CA 1
ATOM 747 C C . ASN A 1 89 ? -8.955 -12.127 9.615 1.00 95.69 89 ASN A C 1
ATOM 749 O O . ASN A 1 89 ? -9.160 -12.584 8.496 1.00 95.69 89 ASN A O 1
ATOM 753 N N . ALA A 1 90 ? -9.793 -11.260 10.193 1.00 96.25 90 ALA A N 1
ATOM 754 C CA . ALA A 1 90 ? -10.955 -10.709 9.503 1.00 96.25 90 ALA A CA 1
ATOM 755 C C . ALA A 1 90 ? -10.519 -9.843 8.314 1.00 96.25 90 ALA A C 1
ATOM 757 O O . ALA A 1 90 ? -10.960 -10.090 7.199 1.00 96.25 90 ALA A O 1
ATOM 758 N N . PHE A 1 91 ? -9.581 -8.919 8.540 1.00 96.56 91 PHE A N 1
ATOM 759 C CA . PHE A 1 91 ? -9.001 -8.089 7.487 1.00 96.56 91 PHE A CA 1
ATOM 760 C C . PHE A 1 91 ? -8.420 -8.920 6.339 1.00 96.56 91 PHE A C 1
ATOM 762 O O . PHE A 1 91 ? -8.733 -8.670 5.182 1.00 96.56 91 PHE A O 1
ATOM 769 N N . LEU A 1 92 ? -7.611 -9.936 6.650 1.00 95.88 92 LEU A N 1
ATOM 770 C CA . LEU A 1 92 ? -6.992 -10.782 5.625 1.00 95.88 92 LEU A CA 1
ATOM 771 C C . LEU A 1 92 ? -8.038 -11.521 4.789 1.00 95.88 92 LEU A C 1
ATOM 773 O O . LEU A 1 92 ? -7.925 -11.564 3.568 1.00 95.88 92 LEU A O 1
ATOM 777 N N . LYS A 1 93 ? -9.088 -12.051 5.430 1.00 95.25 93 LYS A N 1
ATOM 778 C CA . LYS A 1 93 ? -10.208 -12.687 4.722 1.00 95.25 93 LYS A CA 1
ATOM 779 C C . LYS A 1 93 ? -10.927 -11.716 3.789 1.00 95.25 93 LYS A C 1
ATOM 781 O O . LYS A 1 93 ? -11.342 -12.134 2.713 1.00 95.25 93 LYS A O 1
ATOM 786 N N . ASP A 1 94 ? -11.090 -10.462 4.200 1.00 94.94 94 ASP A N 1
ATOM 787 C CA . ASP A 1 94 ? -11.738 -9.435 3.382 1.00 94.94 94 ASP A CA 1
ATOM 788 C C . ASP A 1 94 ? -10.861 -9.069 2.170 1.00 94.94 94 ASP A C 1
ATOM 790 O O . ASP A 1 94 ? -11.337 -9.030 1.038 1.00 94.94 94 ASP A O 1
ATOM 794 N N . VAL A 1 95 ? -9.559 -8.867 2.389 1.00 94.25 95 VAL A N 1
ATOM 795 C CA . VAL A 1 95 ? -8.610 -8.428 1.354 1.00 94.25 95 VAL A CA 1
ATOM 796 C C . VAL A 1 95 ? -8.302 -9.525 0.335 1.00 94.25 95 VAL A C 1
ATOM 798 O O . VAL A 1 95 ? -8.278 -9.251 -0.860 1.00 94.25 95 VAL A O 1
ATOM 801 N N . VAL A 1 96 ? -8.145 -10.781 0.758 1.00 94.38 96 VAL A N 1
ATOM 802 C CA . VAL A 1 96 ? -7.978 -11.919 -0.168 1.00 94.38 96 VAL A CA 1
ATOM 803 C C . VAL A 1 96 ? -9.149 -12.004 -1.156 1.00 94.38 96 VAL A C 1
ATOM 805 O O . VAL A 1 96 ? -8.951 -12.259 -2.342 1.00 94.38 96 VAL A O 1
ATOM 808 N N . LYS A 1 97 ? -10.375 -11.733 -0.692 1.00 92.50 97 LYS A N 1
ATOM 809 C CA . LYS A 1 97 ? -11.581 -11.765 -1.534 1.00 92.50 97 LYS A CA 1
ATOM 810 C C . LYS A 1 97 ? -11.694 -10.577 -2.489 1.00 92.50 97 LYS A C 1
ATOM 812 O O . LYS A 1 97 ? -12.468 -10.666 -3.445 1.00 92.50 97 LYS A O 1
ATOM 817 N N . ALA A 1 98 ? -10.950 -9.494 -2.263 1.00 91.44 98 ALA A N 1
ATOM 818 C CA . ALA A 1 98 ? -10.995 -8.315 -3.115 1.00 91.44 98 ALA A CA 1
ATOM 819 C C . ALA A 1 98 ? -10.573 -8.678 -4.547 1.00 91.44 98 ALA A C 1
ATOM 821 O O . ALA A 1 98 ? -9.477 -9.193 -4.787 1.00 91.44 98 ALA A O 1
ATOM 822 N N . GLN A 1 99 ? -11.461 -8.426 -5.508 1.00 87.88 99 GLN A N 1
ATOM 823 C CA . GLN A 1 99 ? -11.180 -8.613 -6.937 1.00 87.88 99 GLN A CA 1
ATOM 824 C C . GLN A 1 99 ? -10.656 -7.324 -7.570 1.00 87.88 99 GLN A C 1
ATOM 826 O O . GLN A 1 99 ? -9.754 -7.356 -8.401 1.00 87.88 99 GLN A O 1
ATOM 831 N N . ASN A 1 100 ? -11.182 -6.187 -7.116 1.00 89.88 100 ASN A N 1
ATOM 832 C CA . ASN A 1 100 ? -10.830 -4.866 -7.611 1.00 89.88 100 ASN A CA 1
ATOM 833 C C . ASN A 1 100 ? -9.860 -4.168 -6.652 1.00 89.88 100 ASN A C 1
ATOM 835 O O . ASN A 1 100 ? -9.815 -4.462 -5.458 1.00 89.88 100 ASN A O 1
ATOM 839 N N . TYR A 1 101 ? -9.112 -3.206 -7.187 1.00 91.62 101 TYR A N 1
ATOM 840 C CA . TYR A 1 101 ? -8.287 -2.263 -6.425 1.00 91.62 101 TYR A CA 1
ATOM 841 C C . TYR A 1 101 ? -7.162 -2.868 -5.570 1.00 91.62 101 TYR A C 1
ATOM 843 O O . TYR A 1 101 ? -6.694 -2.235 -4.626 1.00 91.62 101 TYR A O 1
ATOM 851 N N . ARG A 1 102 ? -6.710 -4.085 -5.888 1.00 93.50 102 ARG A N 1
ATOM 852 C CA . ARG A 1 102 ? -5.652 -4.801 -5.151 1.00 93.50 102 ARG A CA 1
ATOM 853 C C . ARG A 1 102 ? -4.387 -3.961 -4.966 1.00 93.50 102 ARG A C 1
ATOM 855 O O . ARG A 1 102 ? -3.849 -3.870 -3.864 1.00 93.50 102 ARG A O 1
ATOM 862 N N . GLU A 1 103 ? -3.952 -3.296 -6.029 1.00 93.19 103 GLU A N 1
ATOM 863 C CA . GLU A 1 103 ? -2.751 -2.456 -6.005 1.00 93.19 103 GLU A CA 1
ATOM 864 C C . GLU A 1 103 ? -2.958 -1.217 -5.127 1.00 93.19 103 GLU A C 1
ATOM 866 O O . GLU A 1 103 ? -2.150 -0.928 -4.251 1.00 93.19 103 GLU A O 1
ATOM 871 N N . GLN A 1 104 ? -4.106 -0.555 -5.249 1.00 94.00 104 GLN A N 1
ATOM 872 C CA . GLN A 1 104 ? -4.434 0.611 -4.435 1.00 94.00 104 GLN A CA 1
ATOM 873 C C . GLN A 1 104 ? -4.561 0.248 -2.951 1.00 94.00 104 GLN A C 1
ATOM 875 O O . GLN A 1 104 ? -4.140 1.023 -2.094 1.00 94.00 104 GLN A O 1
ATOM 880 N N . ILE A 1 105 ? -5.103 -0.933 -2.624 1.00 95.50 105 ILE A N 1
ATOM 881 C CA . ILE A 1 105 ? -5.171 -1.433 -1.244 1.00 95.50 105 ILE A CA 1
ATOM 882 C C . ILE A 1 105 ? -3.763 -1.476 -0.648 1.00 95.50 105 ILE A C 1
ATOM 884 O O . ILE A 1 105 ? -3.533 -0.905 0.419 1.00 95.50 105 ILE A O 1
ATOM 888 N N . ILE A 1 106 ? -2.815 -2.124 -1.333 1.00 96.12 106 ILE A N 1
ATOM 889 C CA . ILE A 1 106 ? -1.457 -2.280 -0.808 1.00 96.12 106 ILE A CA 1
ATOM 890 C C . ILE A 1 106 ? -0.706 -0.944 -0.759 1.00 96.12 106 ILE A C 1
ATOM 892 O O . ILE A 1 106 ? -0.032 -0.651 0.230 1.00 96.12 106 ILE A O 1
ATOM 896 N N . GLU A 1 107 ? -0.886 -0.095 -1.771 1.00 95.12 107 GLU A N 1
ATOM 897 C CA . GLU A 1 107 ? -0.297 1.242 -1.840 1.00 95.12 107 GLU A CA 1
ATOM 898 C C . GLU A 1 107 ? -0.769 2.139 -0.704 1.00 95.12 107 GLU A C 1
ATOM 900 O O . GLU A 1 107 ? 0.044 2.789 -0.047 1.00 95.12 107 GLU A O 1
ATOM 905 N N . TYR A 1 108 ? -2.068 2.143 -0.414 1.00 96.19 108 TYR A N 1
ATOM 906 C CA . TYR A 1 108 ? -2.622 2.989 0.635 1.00 96.19 108 TYR A CA 1
ATOM 907 C C . TYR A 1 108 ? -2.300 2.456 2.033 1.00 96.19 108 TYR A C 1
ATOM 909 O O . TYR A 1 108 ? -2.087 3.255 2.945 1.00 96.19 108 TYR A O 1
ATOM 917 N N . ILE A 1 109 ? -2.193 1.134 2.217 1.00 97.25 109 ILE A N 1
ATOM 918 C CA . ILE A 1 109 ? -1.675 0.553 3.466 1.00 97.25 109 ILE A CA 1
ATOM 919 C C . ILE A 1 109 ? -0.227 0.990 3.684 1.00 97.25 109 ILE A C 1
ATOM 921 O O . ILE A 1 109 ? 0.093 1.509 4.753 1.00 97.25 109 ILE A O 1
ATOM 925 N N . ALA A 1 110 ? 0.639 0.827 2.680 1.00 97.06 110 ALA A N 1
ATOM 926 C CA . ALA A 1 110 ? 2.038 1.228 2.780 1.00 97.06 110 ALA A CA 1
ATOM 927 C C . ALA A 1 110 ? 2.162 2.735 3.037 1.00 97.06 110 ALA A C 1
ATOM 929 O O . ALA A 1 110 ? 2.830 3.142 3.986 1.00 97.06 110 ALA A O 1
ATOM 930 N N . LYS A 1 111 ? 1.431 3.562 2.278 1.00 96.50 111 LYS A N 1
ATOM 931 C CA . LYS A 1 111 ? 1.358 5.011 2.488 1.00 96.50 111 LYS A CA 1
ATOM 932 C C . LYS A 1 111 ? 0.892 5.353 3.896 1.00 96.50 111 LYS A C 1
ATOM 934 O O . LYS A 1 111 ? 1.461 6.224 4.543 1.00 96.50 111 LYS A O 1
ATOM 939 N N . ARG A 1 112 ? -0.130 4.670 4.417 1.00 97.19 112 ARG A N 1
ATOM 940 C CA . ARG A 1 112 ? -0.549 4.889 5.800 1.00 97.19 112 ARG A CA 1
ATOM 941 C C . ARG A 1 112 ? 0.594 4.557 6.751 1.00 97.19 112 ARG A C 1
ATOM 943 O O . ARG A 1 112 ? 0.856 5.338 7.655 1.00 97.19 112 ARG A O 1
ATOM 950 N N . LEU A 1 113 ? 1.294 3.449 6.561 1.00 97.38 113 LEU A N 1
ATOM 951 C CA . LEU A 1 113 ? 2.377 3.041 7.452 1.00 97.38 113 LEU A CA 1
ATOM 952 C C . LEU A 1 113 ? 3.589 3.986 7.424 1.00 97.38 113 LEU A C 1
ATOM 954 O O . LEU A 1 113 ? 4.273 4.084 8.440 1.00 97.38 113 LEU A O 1
ATOM 958 N N . THR A 1 114 ? 3.829 4.728 6.339 1.00 97.06 114 THR A N 1
ATOM 959 C CA . THR A 1 114 ? 4.917 5.725 6.261 1.00 97.06 114 THR A CA 1
ATOM 960 C C . THR A 1 114 ? 4.568 7.083 6.882 1.00 97.06 114 THR A C 1
ATOM 962 O O . THR A 1 114 ? 5.444 7.936 7.025 1.00 97.06 114 THR A O 1
ATOM 965 N N . LEU A 1 115 ? 3.318 7.306 7.303 1.00 96.06 115 LEU A N 1
ATOM 966 C CA . LEU A 1 115 ? 2.857 8.583 7.858 1.00 96.06 115 LEU A CA 1
ATOM 967 C C . LEU A 1 115 ? 2.575 8.490 9.359 1.00 96.06 115 LEU A C 1
ATOM 969 O O . LEU A 1 115 ? 2.037 7.511 9.865 1.00 96.06 115 LEU A O 1
ATOM 973 N N . THR A 1 116 ? 2.863 9.556 10.095 1.00 95.38 116 THR A N 1
ATOM 974 C CA . THR A 1 116 ? 2.410 9.749 11.478 1.00 95.38 116 THR A CA 1
ATOM 975 C C . THR A 1 116 ? 0.894 9.942 11.529 1.00 95.38 116 THR A C 1
ATOM 977 O O . THR A 1 116 ? 0.224 10.127 10.511 1.00 95.38 116 THR A O 1
ATOM 980 N N . LYS A 1 117 ? 0.315 9.927 12.732 1.00 93.12 117 LYS A N 1
ATOM 981 C CA . LYS A 1 117 ? -1.101 10.276 12.920 1.00 93.12 117 LYS A CA 1
ATOM 982 C C . LYS A 1 117 ? -1.426 11.686 12.405 1.00 93.12 117 LYS A C 1
ATOM 984 O O . LYS A 1 117 ? -2.450 11.866 11.756 1.00 93.12 117 LYS A O 1
ATOM 989 N N . GLN A 1 118 ? -0.574 12.676 12.684 1.00 93.75 118 GLN A N 1
ATOM 990 C CA . GLN A 1 118 ? -0.810 14.057 12.255 1.00 93.75 118 GLN A CA 1
ATOM 991 C C . GLN A 1 118 ? -0.679 14.227 10.738 1.00 93.75 118 GLN A C 1
ATOM 993 O O . GLN A 1 118 ? -1.440 14.992 10.153 1.00 93.75 118 GLN A O 1
ATOM 998 N N . GLU A 1 119 ? 0.277 13.538 10.114 1.00 96.00 119 GLU A N 1
ATOM 999 C CA . GLU A 1 119 ? 0.474 13.592 8.662 1.00 96.00 119 GLU A CA 1
ATOM 1000 C C . GLU A 1 119 ? -0.686 12.923 7.919 1.00 96.00 119 GLU A C 1
ATOM 1002 O O . GLU A 1 119 ? -1.246 13.528 7.012 1.00 96.00 119 GLU A O 1
ATOM 1007 N N . ALA A 1 120 ? -1.113 11.729 8.341 1.00 95.44 120 ALA A N 1
ATOM 1008 C CA . ALA A 1 120 ? -2.211 11.021 7.681 1.00 95.44 120 ALA A CA 1
ATOM 1009 C C . ALA A 1 120 ? -3.550 11.765 7.769 1.00 95.44 120 ALA A C 1
ATOM 1011 O O . ALA A 1 120 ? -4.294 11.792 6.795 1.00 95.44 120 ALA A O 1
ATOM 1012 N N . ALA A 1 121 ? -3.821 12.444 8.889 1.00 92.94 121 ALA A N 1
ATOM 1013 C CA . ALA A 1 121 ? -5.012 13.281 9.037 1.00 92.94 121 ALA A CA 1
ATOM 1014 C C . ALA A 1 121 ? -5.031 14.491 8.081 1.00 92.94 121 ALA A C 1
ATOM 1016 O O . ALA A 1 121 ? -6.096 15.037 7.802 1.00 92.94 121 ALA A O 1
ATOM 1017 N N . LYS A 1 122 ? -3.862 14.933 7.599 1.00 94.06 122 LYS A N 1
ATOM 1018 C CA . LYS A 1 122 ? -3.721 16.034 6.632 1.00 94.06 122 LYS A CA 1
ATOM 1019 C C . LYS A 1 122 ? -3.586 15.543 5.190 1.00 94.06 122 LYS A C 1
ATOM 1021 O O . LYS A 1 122 ? -3.618 16.359 4.271 1.00 94.06 122 LYS A O 1
ATOM 1026 N N . ASP A 1 123 ? -3.414 14.241 4.981 1.00 93.69 123 ASP A N 1
ATOM 1027 C CA . ASP A 1 123 ? -3.216 13.671 3.657 1.00 93.69 123 ASP A CA 1
ATOM 1028 C C . ASP A 1 123 ? -4.545 13.616 2.891 1.00 93.69 123 ASP A C 1
ATOM 1030 O O . ASP A 1 123 ? -5.461 12.859 3.225 1.00 93.69 123 ASP A O 1
ATOM 1034 N N . MET A 1 124 ? -4.639 14.424 1.833 1.00 89.25 124 MET A N 1
ATOM 1035 C CA . MET A 1 124 ? -5.851 14.550 1.018 1.00 89.25 124 MET A CA 1
ATOM 1036 C C . MET A 1 124 ? -6.228 13.268 0.265 1.00 89.25 124 MET A C 1
ATOM 1038 O O . MET A 1 124 ? -7.380 13.131 -0.156 1.00 89.25 124 MET A O 1
ATOM 1042 N N . HIS A 1 125 ? -5.281 12.344 0.076 1.00 89.94 125 HIS A N 1
ATOM 1043 C CA . HIS A 1 125 ? -5.525 11.103 -0.652 1.00 89.94 125 HIS A CA 1
ATOM 1044 C C . HIS A 1 125 ? -6.033 10.000 0.276 1.00 89.94 125 HIS A C 1
ATOM 1046 O O . HIS A 1 125 ? -6.998 9.333 -0.075 1.00 89.94 125 HIS A O 1
ATOM 1052 N N . LEU A 1 126 ? -5.445 9.838 1.468 1.00 90.00 126 LEU A N 1
ATOM 1053 C CA . LEU A 1 126 ? -5.915 8.857 2.452 1.00 90.00 126 LEU A CA 1
ATOM 1054 C C . LEU A 1 126 ? -7.303 9.213 2.986 1.00 90.00 126 LEU A C 1
ATOM 1056 O O . LEU A 1 126 ? -8.141 8.323 3.137 1.00 90.00 126 LEU A O 1
ATOM 1060 N N . GLN A 1 127 ? -7.545 10.500 3.268 1.00 89.38 127 GLN A N 1
ATOM 1061 C CA . GLN A 1 127 ? -8.767 10.951 3.944 1.00 89.38 127 GLN A CA 1
ATOM 1062 C C . GLN A 1 127 ? -8.991 10.142 5.235 1.00 89.38 127 GLN A C 1
ATOM 1064 O O . GLN A 1 127 ? -9.989 9.441 5.381 1.00 89.38 127 GLN A O 1
ATOM 1069 N N . ASP A 1 128 ? -8.000 10.171 6.133 1.00 92.50 128 ASP A N 1
ATOM 1070 C CA . ASP A 1 128 ? -7.970 9.382 7.371 1.00 92.50 128 ASP A CA 1
ATOM 1071 C C . ASP A 1 128 ? -8.994 9.931 8.388 1.00 92.50 128 AS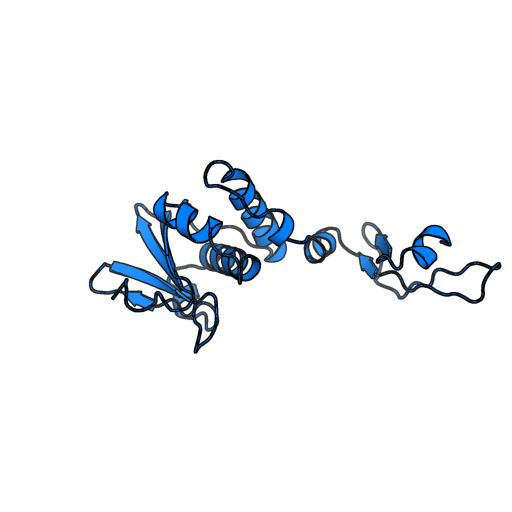P A C 1
ATOM 1073 O O . ASP A 1 128 ? -8.765 10.927 9.078 1.00 92.50 128 ASP A O 1
ATOM 1077 N N . GLU A 1 129 ? -10.162 9.296 8.448 1.00 92.75 129 GLU A N 1
ATOM 1078 C CA . GLU A 1 129 ? -11.317 9.662 9.267 1.00 92.75 129 GLU A CA 1
ATOM 1079 C C . GLU A 1 129 ? -11.229 8.993 10.657 1.00 92.75 129 GLU A C 1
ATOM 1081 O O . GLU A 1 129 ? -11.110 7.770 10.775 1.00 92.75 129 GLU A O 1
ATOM 1086 N N . TYR A 1 130 ? -11.332 9.779 11.738 1.00 94.75 130 TYR A N 1
ATOM 1087 C CA . TYR A 1 130 ? -11.362 9.261 13.113 1.00 94.75 130 TYR A CA 1
ATOM 1088 C C . TYR A 1 130 ? -12.791 8.966 13.588 1.00 94.75 130 TYR A C 1
ATOM 1090 O O . TYR A 1 130 ? -13.649 9.849 13.625 1.00 94.75 130 TYR A O 1
ATOM 1098 N N . LEU A 1 131 ? -13.030 7.735 14.039 1.00 93.06 131 LEU A N 1
ATOM 1099 C CA . LEU A 1 131 ? -14.308 7.269 14.572 1.00 93.06 131 LEU A CA 1
ATOM 1100 C C . LEU A 1 131 ? -14.330 7.398 16.095 1.00 93.06 131 LEU A C 1
ATOM 1102 O O . LEU A 1 131 ? -13.937 6.483 16.824 1.00 93.06 131 LEU A O 1
ATOM 1106 N N . ALA A 1 132 ? -14.824 8.536 16.586 1.00 90.56 132 ALA A N 1
ATOM 1107 C CA . ALA A 1 132 ? -14.780 8.890 18.006 1.00 90.56 132 ALA A CA 1
ATOM 1108 C C . ALA A 1 132 ? -15.424 7.846 18.939 1.00 90.56 132 ALA A C 1
ATOM 1110 O O . ALA A 1 132 ? -14.880 7.577 20.009 1.00 90.56 132 ALA A O 1
ATOM 1111 N N . GLN A 1 133 ? -16.536 7.227 18.525 1.00 89.88 133 GLN A N 1
ATOM 1112 C CA . GLN A 1 133 ? -17.269 6.246 19.337 1.00 89.88 133 GLN A CA 1
ATOM 1113 C C . GLN A 1 133 ? -16.450 4.978 19.620 1.00 89.88 133 GLN A C 1
ATOM 1115 O O . GLN A 1 133 ? -16.494 4.450 20.728 1.00 89.88 133 GLN A O 1
ATOM 1120 N N . LYS A 1 134 ? -15.681 4.508 18.629 1.00 91.00 134 LYS A N 1
ATOM 1121 C CA . LYS A 1 134 ? -14.891 3.268 18.716 1.00 91.00 134 LYS A CA 1
ATOM 1122 C C . LYS A 1 134 ? -13.412 3.539 19.043 1.00 91.00 134 LYS A C 1
ATOM 1124 O O . LYS A 1 134 ? -12.701 2.634 19.466 1.00 91.00 134 LYS A O 1
ATOM 1129 N N . LYS A 1 135 ? -12.961 4.797 18.920 1.00 93.44 135 LYS A N 1
ATOM 1130 C CA . LYS A 1 135 ? -11.547 5.224 18.968 1.00 93.44 135 LYS A CA 1
ATOM 1131 C C . LYS A 1 135 ? -10.692 4.542 17.889 1.00 93.44 135 LYS A C 1
ATOM 1133 O O . LYS A 1 135 ? -9.534 4.192 18.117 1.00 93.44 135 LYS A O 1
ATOM 1138 N N . GLU A 1 136 ? -11.276 4.377 16.708 1.00 96.19 136 GLU A N 1
ATOM 1139 C CA . GLU A 1 136 ? -10.693 3.689 15.549 1.00 96.19 136 GLU A CA 1
ATOM 1140 C C . GLU A 1 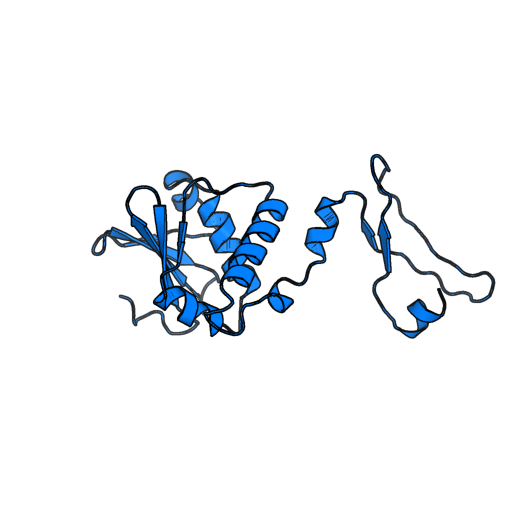136 ? -10.613 4.647 14.352 1.00 96.19 136 GLU A C 1
ATOM 1142 O O . GLU A 1 136 ? -11.071 5.787 14.435 1.00 96.19 136 GLU A O 1
ATOM 1147 N N . TYR A 1 137 ? -10.000 4.216 13.253 1.00 96.19 137 TYR A N 1
ATOM 1148 C CA . TYR A 1 137 ? -9.720 5.063 12.093 1.00 96.19 137 TYR A CA 1
ATOM 1149 C C . TYR A 1 137 ? -10.086 4.348 10.804 1.00 96.19 137 TYR A C 1
ATOM 1151 O O . TYR A 1 137 ? -9.869 3.140 10.675 1.00 96.19 137 TYR A O 1
ATOM 1159 N N . ARG A 1 138 ? -10.602 5.091 9.829 1.00 94.50 138 ARG A N 1
ATOM 1160 C CA . ARG A 1 138 ? -10.861 4.582 8.483 1.00 94.50 138 ARG A CA 1
ATOM 1161 C C . ARG A 1 138 ? -10.248 5.504 7.454 1.00 94.50 138 ARG A C 1
ATOM 1163 O O . ARG A 1 138 ? -10.443 6.705 7.528 1.00 94.50 138 ARG A O 1
ATOM 1170 N N . PHE A 1 139 ? -9.587 4.936 6.459 1.00 95.00 139 PHE A N 1
ATOM 1171 C CA . PHE A 1 139 ? -9.152 5.687 5.286 1.00 95.00 139 PHE A CA 1
ATOM 1172 C C . PHE A 1 139 ? -9.733 5.061 4.023 1.00 95.00 139 PHE A C 1
ATOM 1174 O O . PHE A 1 139 ? -10.115 3.883 4.002 1.00 95.00 139 PHE A O 1
ATOM 1181 N N . ARG A 1 140 ? -9.846 5.875 2.977 1.00 92.38 140 ARG A N 1
ATOM 1182 C CA . ARG A 1 140 ? -10.396 5.457 1.688 1.00 92.38 140 ARG A CA 1
ATOM 1183 C C . ARG A 1 140 ? -9.288 4.915 0.810 1.00 92.38 140 ARG A C 1
ATOM 1185 O O . ARG A 1 140 ? -8.205 5.479 0.788 1.00 92.38 140 ARG A O 1
ATOM 1192 N N . VAL A 1 141 ? -9.585 3.855 0.070 1.00 92.88 141 VAL A N 1
ATOM 1193 C CA . VAL A 1 141 ? -8.714 3.333 -0.992 1.00 92.88 141 VAL A CA 1
ATOM 1194 C C . VAL A 1 141 ? -9.159 3.871 -2.358 1.00 92.88 141 VAL A C 1
ATOM 1196 O O . VAL A 1 141 ? -8.328 4.167 -3.210 1.00 92.88 141 VAL A O 1
ATOM 1199 N N . THR A 1 142 ? -10.467 4.076 -2.552 1.00 90.44 142 THR A N 1
ATOM 1200 C CA . THR A 1 142 ? -11.051 4.654 -3.776 1.00 90.44 142 THR A CA 1
ATOM 1201 C C . THR A 1 142 ? -11.915 5.883 -3.487 1.00 90.44 142 THR A C 1
ATOM 1203 O O . THR A 1 142 ? -12.476 6.048 -2.392 1.00 90.44 142 THR A O 1
ATOM 1206 N N . GLN A 1 143 ? -12.032 6.761 -4.490 1.00 81.88 143 GLN A N 1
ATOM 1207 C CA . GLN A 1 143 ? -12.871 7.960 -4.430 1.00 81.88 143 GLN A CA 1
ATOM 1208 C C . GLN A 1 143 ? -14.371 7.622 -4.499 1.00 81.88 143 GLN A C 1
ATOM 1210 O O . GLN A 1 143 ? -14.770 6.504 -4.809 1.00 81.88 143 GLN A O 1
ATOM 1215 N N . ARG A 1 144 ? -15.224 8.600 -4.175 1.00 75.38 144 ARG A N 1
ATOM 1216 C CA . ARG A 1 144 ? -16.685 8.473 -4.315 1.00 75.38 144 ARG A CA 1
ATOM 1217 C C . ARG A 1 144 ? -17.076 8.385 -5.804 1.00 75.38 144 ARG A C 1
ATOM 1219 O O . ARG A 1 144 ? -16.390 8.998 -6.617 1.00 75.38 144 ARG A O 1
ATOM 1226 N N . PRO A 1 145 ? -18.190 7.713 -6.160 1.00 70.44 145 PRO A N 1
ATOM 1227 C CA . PRO A 1 145 ? -19.225 7.159 -5.275 1.00 70.44 145 PRO A CA 1
ATOM 1228 C C . PRO A 1 145 ? -18.943 5.743 -4.746 1.00 70.44 145 PRO A C 1
ATOM 1230 O O . PRO A 1 145 ? -19.341 5.457 -3.617 1.00 70.44 145 PRO A O 1
ATOM 1233 N N . SER A 1 146 ? -18.213 4.896 -5.479 1.00 70.81 146 SER A N 1
ATOM 1234 C CA . SER A 1 146 ? -17.833 3.541 -5.049 1.00 70.81 146 SER A CA 1
ATOM 1235 C C . SER A 1 146 ? -16.542 3.567 -4.231 1.00 70.81 146 SER A C 1
ATOM 1237 O O . SER A 1 146 ? -15.466 3.120 -4.633 1.00 70.81 146 SER A O 1
ATOM 1239 N N . SER A 1 147 ? -16.636 4.170 -3.047 1.00 83.12 147 SER A N 1
ATOM 1240 C CA . SER A 1 147 ? -15.500 4.171 -2.136 1.00 83.12 147 SER A CA 1
ATOM 1241 C C . SER A 1 147 ? -15.258 2.738 -1.646 1.00 83.12 147 SER A C 1
ATOM 1243 O O . SER A 1 147 ? -16.150 1.902 -1.613 1.00 83.12 147 SER A O 1
ATOM 1245 N N . THR A 1 148 ? -14.038 2.434 -1.258 1.00 91.88 148 THR A N 1
ATOM 1246 C CA . THR A 1 148 ? -13.661 1.227 -0.524 1.00 91.88 148 THR A CA 1
ATOM 1247 C C . THR A 1 148 ? -12.840 1.713 0.653 1.00 91.88 148 THR A C 1
ATOM 1249 O O . THR A 1 148 ? -12.191 2.766 0.570 1.00 91.88 148 THR A O 1
ATOM 1252 N N . ARG A 1 149 ? -12.944 1.045 1.801 1.00 94.12 149 ARG A N 1
ATOM 1253 C CA . ARG A 1 149 ? -12.387 1.578 3.053 1.00 94.12 149 ARG A CA 1
ATOM 1254 C C . ARG A 1 149 ? -11.589 0.535 3.798 1.00 94.12 149 ARG A C 1
ATOM 1256 O O . ARG A 1 149 ? -11.994 -0.617 3.898 1.00 94.12 149 ARG A O 1
ATOM 1263 N N . ILE A 1 150 ? -10.499 0.981 4.403 1.00 96.50 150 ILE A N 1
ATOM 1264 C CA . ILE A 1 150 ? -9.705 0.180 5.326 1.00 96.50 150 ILE A CA 1
ATOM 1265 C C . ILE A 1 150 ? -9.907 0.723 6.728 1.00 96.50 150 ILE A C 1
ATOM 1267 O O . ILE A 1 150 ? -9.794 1.923 6.967 1.00 96.50 150 ILE A O 1
ATOM 1271 N N . HIS A 1 151 ? -10.210 -0.177 7.655 1.00 97.25 151 HIS A N 1
ATOM 1272 C CA . HIS A 1 151 ? -10.434 0.125 9.058 1.00 97.25 151 HIS A CA 1
ATOM 1273 C C . HIS A 1 151 ? -9.279 -0.384 9.900 1.00 97.25 151 HIS A C 1
ATOM 1275 O O . HIS A 1 151 ? -8.875 -1.538 9.766 1.00 97.25 151 HIS A O 1
ATOM 1281 N N . TYR A 1 152 ? -8.768 0.456 10.791 1.00 98.06 152 TYR A N 1
ATOM 1282 C CA . TYR A 1 152 ? -7.644 0.116 11.648 1.00 98.06 152 TYR A CA 1
ATOM 1283 C C . TYR A 1 152 ? -7.729 0.837 12.995 1.00 98.06 152 TYR A C 1
ATOM 1285 O O . TYR A 1 152 ? -8.533 1.747 13.202 1.00 98.06 152 TYR A O 1
ATOM 1293 N N . LYS A 1 153 ? -6.875 0.431 13.933 1.00 97.56 153 LYS A N 1
ATOM 1294 C CA . LYS A 1 153 ? -6.710 1.114 15.218 1.00 97.56 153 LYS A CA 1
ATOM 1295 C C . LYS A 1 153 ? -5.273 1.065 15.706 1.00 97.56 153 LYS A C 1
ATOM 1297 O O . LYS A 1 153 ? -4.483 0.237 15.258 1.00 97.56 153 LYS A O 1
ATOM 1302 N N . TYR A 1 154 ? -4.964 1.919 16.673 1.00 96.19 154 TYR A N 1
ATOM 1303 C CA . TYR A 1 154 ? -3.694 1.871 17.389 1.00 96.19 154 TYR A CA 1
ATOM 1304 C C . TYR A 1 154 ? -3.806 0.944 18.603 1.00 96.19 154 TYR A C 1
ATOM 1306 O O . TYR A 1 154 ? -4.669 1.148 19.456 1.00 96.19 154 TYR A O 1
ATOM 1314 N N . VAL A 1 155 ? -2.923 -0.050 18.703 1.00 94.88 155 VAL A N 1
ATOM 1315 C CA . VAL A 1 155 ? -2.811 -0.961 19.856 1.00 94.88 155 VAL A CA 1
ATOM 1316 C C . VAL A 1 155 ? -1.347 -1.035 20.261 1.00 94.88 155 VAL A C 1
ATOM 1318 O O . VAL A 1 155 ? -0.522 -1.445 19.459 1.00 94.88 155 VAL A O 1
ATOM 1321 N N . ASN A 1 156 ? -0.995 -0.635 21.487 1.00 91.00 156 ASN A N 1
ATOM 1322 C CA . ASN A 1 156 ? 0.382 -0.729 22.002 1.00 91.00 156 ASN A CA 1
ATOM 1323 C C . ASN A 1 156 ? 1.451 -0.134 21.058 1.00 91.00 156 ASN A C 1
ATOM 1325 O O . ASN A 1 156 ? 2.488 -0.745 20.832 1.00 91.00 156 ASN A O 1
ATOM 1329 N N . LYS A 1 157 ? 1.194 1.057 20.492 1.00 88.50 157 LYS A N 1
ATOM 1330 C CA . LYS A 1 157 ? 2.041 1.728 19.475 1.00 88.50 157 LYS A CA 1
ATOM 1331 C C . LYS A 1 157 ? 2.131 1.016 18.110 1.00 88.50 157 LYS A C 1
ATOM 1333 O O . LYS A 1 157 ? 2.905 1.453 17.265 1.00 88.50 157 LYS A O 1
ATOM 1338 N N . ARG A 1 158 ? 1.311 -0.008 17.868 1.00 95.62 158 ARG A N 1
ATOM 1339 C CA . ARG A 1 158 ? 1.177 -0.707 16.582 1.00 95.62 158 ARG A CA 1
ATOM 1340 C C . ARG A 1 158 ? -0.079 -0.271 15.840 1.00 95.62 158 ARG A C 1
ATOM 1342 O O . ARG A 1 158 ? -1.089 0.027 16.484 1.00 95.62 158 ARG A O 1
ATOM 1349 N N . LEU A 1 159 ? -0.053 -0.286 14.510 1.00 97.44 159 LEU A N 1
ATOM 1350 C CA . LEU A 1 159 ? -1.277 -0.252 13.707 1.00 97.44 159 LEU A CA 1
ATOM 1351 C C . LEU A 1 159 ? -1.831 -1.668 13.547 1.00 97.44 159 LEU A C 1
ATOM 1353 O O . LEU A 1 159 ? -1.183 -2.538 12.977 1.00 97.44 159 LEU A O 1
ATOM 1357 N N . ARG A 1 160 ? -3.063 -1.888 14.002 1.00 97.94 160 ARG A N 1
ATOM 1358 C CA . ARG A 1 160 ? -3.803 -3.124 13.747 1.00 97.94 160 ARG A CA 1
ATOM 1359 C C . ARG A 1 160 ? -4.885 -2.873 12.711 1.00 97.94 160 ARG A C 1
ATOM 1361 O O . ARG A 1 160 ? -5.839 -2.146 12.995 1.00 97.94 160 ARG A O 1
ATOM 1368 N N . PHE A 1 161 ? -4.774 -3.513 11.554 1.00 97.94 161 PHE A N 1
ATOM 1369 C CA . PHE A 1 161 ? -5.784 -3.471 10.497 1.00 97.94 161 PHE A CA 1
ATOM 1370 C C . PHE A 1 161 ? -6.904 -4.483 10.779 1.00 97.94 161 PHE A C 1
ATOM 1372 O O . PHE A 1 161 ? -6.665 -5.665 11.043 1.00 97.94 161 PHE A O 1
ATOM 1379 N N . LEU A 1 162 ? -8.147 -4.005 10.775 1.00 97.81 162 LEU A N 1
ATOM 1380 C CA . LEU A 1 162 ? -9.316 -4.707 11.310 1.00 97.81 162 LEU A CA 1
ATOM 1381 C C . LEU A 1 162 ? -10.234 -5.262 10.222 1.00 97.81 162 LEU A C 1
ATOM 1383 O O . LEU A 1 162 ? -10.644 -6.414 10.312 1.00 97.81 162 LEU A O 1
ATOM 1387 N N . ARG A 1 163 ? -10.587 -4.444 9.226 1.00 96.75 163 ARG A N 1
ATOM 1388 C CA . ARG A 1 163 ? -11.536 -4.798 8.156 1.00 96.75 163 ARG A CA 1
ATOM 1389 C C . ARG A 1 163 ? -11.186 -4.071 6.864 1.00 96.75 163 ARG A C 1
ATOM 1391 O O . ARG A 1 163 ? -10.699 -2.937 6.919 1.00 96.75 163 ARG A O 1
ATOM 1398 N N . TYR A 1 164 ? -11.453 -4.717 5.739 1.00 95.62 164 TYR A N 1
ATOM 1399 C CA . TYR A 1 164 ? -11.571 -4.060 4.441 1.00 95.62 164 TYR A CA 1
ATOM 1400 C C . TYR A 1 164 ? -13.044 -4.110 4.040 1.00 95.62 164 TYR A C 1
ATOM 1402 O O . TYR A 1 164 ? -13.666 -5.161 4.143 1.00 95.62 164 TYR A O 1
ATOM 1410 N N . TYR A 1 165 ? -13.594 -2.964 3.651 1.00 93.19 165 TYR A N 1
ATOM 1411 C CA . TYR A 1 165 ? -14.968 -2.841 3.175 1.00 93.19 165 TYR A CA 1
ATOM 1412 C C . TYR A 1 165 ? -14.934 -2.582 1.674 1.00 93.19 165 TYR A C 1
ATOM 1414 O O . TYR A 1 165 ? -14.388 -1.556 1.237 1.00 93.19 165 TYR A O 1
ATOM 1422 N N . GLY A 1 166 ? -15.503 -3.517 0.918 1.00 87.56 166 GLY A N 1
ATOM 1423 C CA . GLY A 1 166 ? -15.638 -3.428 -0.528 1.00 87.56 166 GLY A CA 1
ATOM 1424 C C . GLY A 1 166 ? -16.662 -2.379 -0.963 1.00 87.56 166 GLY A C 1
ATOM 1425 O O . GLY A 1 166 ? -17.206 -1.615 -0.158 1.00 87.56 166 GLY A O 1
ATOM 1426 N N . GLU A 1 167 ? -16.920 -2.328 -2.268 1.00 81.88 167 GLU A N 1
ATOM 1427 C CA . GLU A 1 167 ? -17.950 -1.451 -2.822 1.00 81.88 167 GLU A CA 1
ATOM 1428 C C . GLU A 1 167 ? -19.329 -1.854 -2.274 1.00 81.88 167 GLU A C 1
ATOM 1430 O O . GLU A 1 167 ? -19.695 -3.026 -2.299 1.00 81.88 167 GLU A O 1
ATOM 1435 N N . GLY A 1 168 ? -20.096 -0.887 -1.763 1.00 71.06 168 GLY A N 1
ATOM 1436 C CA . GLY A 1 168 ? -21.453 -1.126 -1.249 1.00 71.06 168 GLY A CA 1
ATOM 1437 C C . GLY A 1 168 ? -21.541 -1.579 0.215 1.00 71.06 168 GLY A C 1
ATOM 1438 O O . GLY A 1 168 ? -22.601 -1.450 0.811 1.00 71.06 168 GLY A O 1
ATOM 1439 N N . GLU A 1 169 ? -20.439 -1.987 0.850 1.00 70.06 169 GLU A N 1
ATOM 1440 C CA . GLU A 1 169 ? -20.407 -2.451 2.256 1.00 70.06 169 GLU A CA 1
ATOM 1441 C C . GLU A 1 169 ? -20.239 -1.299 3.271 1.00 70.06 169 GLU A C 1
ATOM 1443 O O . GLU A 1 169 ? -19.667 -1.438 4.353 1.00 70.06 169 GLU A O 1
ATOM 1448 N N . HIS A 1 170 ? -20.653 -0.090 2.895 1.00 58.41 170 HIS A N 1
ATOM 1449 C CA . HIS A 1 170 ? -20.361 1.127 3.650 1.00 58.41 170 HIS A CA 1
ATOM 1450 C C . HIS A 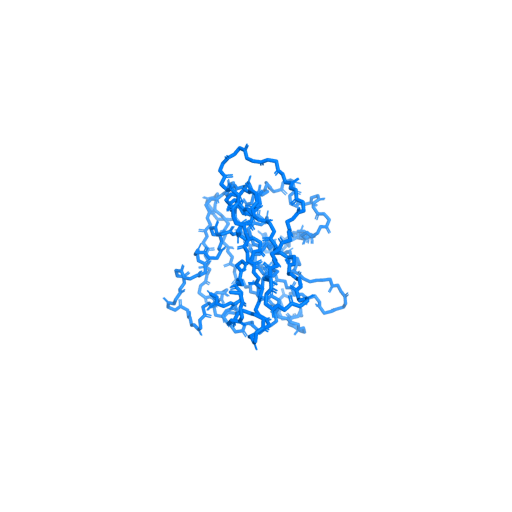1 170 ? -21.175 1.304 4.923 1.00 58.41 170 HIS A C 1
ATOM 1452 O O . HIS A 1 170 ? -20.678 1.954 5.849 1.00 58.41 170 HIS A O 1
ATOM 1458 N N . ASP A 1 171 ? -22.373 0.728 4.950 1.00 56.12 171 ASP A N 1
ATOM 1459 C CA . ASP A 1 171 ? -23.338 0.903 6.031 1.00 56.12 171 ASP A CA 1
ATOM 1460 C C . ASP A 1 171 ? -23.205 -0.177 7.115 1.00 56.12 171 ASP A C 1
ATOM 1462 O O . ASP A 1 171 ? -23.526 0.081 8.271 1.00 56.12 171 ASP A O 1
ATOM 1466 N N . ASP A 1 172 ? -22.595 -1.327 6.804 1.00 56.06 172 ASP A N 1
ATOM 1467 C CA . ASP A 1 172 ? -22.401 -2.449 7.743 1.00 56.06 172 ASP A CA 1
ATOM 1468 C C . ASP A 1 172 ? -21.445 -2.128 8.908 1.00 56.06 172 ASP A C 1
ATOM 1470 O O . ASP A 1 172 ? -21.313 -2.890 9.868 1.00 56.06 172 ASP A O 1
ATOM 1474 N N . GLY A 1 173 ? -20.739 -0.998 8.826 1.00 50.72 173 GLY A N 1
ATOM 1475 C CA . GLY A 1 173 ? -19.747 -0.573 9.807 1.00 50.72 173 GLY A CA 1
ATOM 1476 C C . GLY A 1 173 ? -20.071 0.723 10.548 1.00 50.72 173 G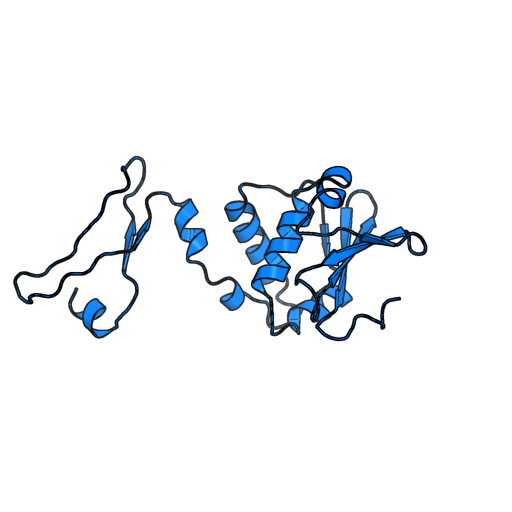LY A C 1
ATOM 1477 O O . GLY A 1 173 ? -19.193 1.168 11.302 1.00 50.72 173 GLY A O 1
ATOM 1478 N N . LEU A 1 174 ? -21.221 1.364 10.315 1.00 47.06 174 LEU A N 1
ATOM 1479 C CA . LEU A 1 174 ? -21.653 2.540 11.085 1.00 47.06 174 LEU A CA 1
ATOM 1480 C C . LEU A 1 174 ? -22.039 2.101 12.507 1.00 47.06 174 LEU A C 1
ATOM 1482 O O . LEU A 1 174 ? -23.086 1.453 12.681 1.00 47.06 174 LEU A O 1
#

Radius of gyration: 20.64 Å; chains: 1; bounding box: 49×35×64 Å